Protein AF-A0AA36UUW5-F1 (afdb_monomer)

Solvent-accessible surface area (backbone atoms only — not comparable to full-atom values): 3768 Å² total; per-residue (Å²): 134,90,83,84,90,67,93,45,58,66,58,16,52,50,50,28,50,55,22,52,53,51,36,51,49,47,72,75,56,75,50,91,96,38,58,71,58,44,53,51,50,37,53,51,30,52,51,51,26,50,52,24,53,50,47,34,51,55,49,51,59,52,62,77,74,109

Radius of gyration: 14.23 Å; Cα contacts (8 Å, |Δi|>4): 51; chains: 1; bounding box: 30×12×45 Å

Structure (mmCIF, N/CA/C/O backbone):
data_AF-A0AA36UUW5-F1
#
_entry.id   AF-A0AA36UUW5-F1
#
loop_
_atom_site.group_PDB
_atom_site.id
_atom_site.type_symbol
_atom_site.label_atom_id
_atom_site.label_alt_id
_atom_site.label_comp_id
_atom_site.label_asym_id
_atom_site.label_entity_id
_atom_site.label_seq_id
_atom_site.pdbx_PDB_ins_code
_atom_site.Cartn_x
_atom_site.Cartn_y
_atom_site.Cartn_z
_atom_site.occupancy
_atom_site.B_iso_or_equiv
_atom_site.auth_seq_id
_atom_site.auth_comp_id
_atom_site.auth_asym_id
_atom_site.auth_atom_id
_atom_site.pdbx_PDB_model_num
ATOM 1 N N . MET A 1 1 ? 11.796 2.581 8.599 1.00 62.03 1 MET A N 1
ATOM 2 C CA . MET A 1 1 ? 11.065 2.771 7.329 1.00 62.03 1 MET A CA 1
ATOM 3 C C . MET A 1 1 ? 11.199 1.471 6.561 1.00 62.03 1 MET A C 1
ATOM 5 O O . MET A 1 1 ? 12.315 0.973 6.497 1.00 62.03 1 MET A O 1
ATOM 9 N N . ILE A 1 2 ? 10.096 0.872 6.110 1.00 75.38 2 ILE A N 1
ATOM 10 C CA . ILE A 1 2 ? 10.153 -0.342 5.283 1.00 75.38 2 ILE A CA 1
ATOM 11 C C . ILE A 1 2 ? 10.390 0.123 3.851 1.00 75.38 2 ILE A C 1
ATOM 13 O O . ILE A 1 2 ? 9.663 0.997 3.394 1.00 75.38 2 ILE A O 1
ATOM 17 N N . THR A 1 3 ? 11.391 -0.432 3.180 1.00 83.75 3 THR A N 1
ATOM 18 C CA . THR A 1 3 ? 11.620 -0.216 1.748 1.00 83.75 3 THR A CA 1
ATOM 19 C C . THR A 1 3 ? 11.111 -1.440 1.005 1.00 83.75 3 THR A C 1
ATOM 21 O O . THR A 1 3 ? 11.419 -2.560 1.413 1.00 83.75 3 THR A O 1
ATOM 24 N N . ILE A 1 4 ? 10.315 -1.243 -0.045 1.00 81.88 4 ILE A N 1
ATOM 25 C CA . ILE A 1 4 ? 9.817 -2.339 -0.883 1.00 81.88 4 ILE A CA 1
ATOM 26 C C . ILE A 1 4 ? 10.574 -2.317 -2.205 1.00 81.88 4 ILE A C 1
ATOM 28 O O . ILE A 1 4 ? 10.515 -1.333 -2.937 1.00 81.88 4 ILE A O 1
ATOM 32 N N . GLU A 1 5 ? 11.262 -3.413 -2.506 1.00 84.69 5 GLU A N 1
ATOM 33 C CA . GLU A 1 5 ? 11.894 -3.636 -3.804 1.00 84.69 5 GLU A CA 1
ATOM 34 C C . GLU A 1 5 ? 10.876 -4.291 -4.747 1.00 84.69 5 GLU A C 1
ATOM 36 O O . GLU A 1 5 ? 10.284 -5.318 -4.413 1.00 84.69 5 GLU A O 1
ATOM 41 N N . LEU A 1 6 ? 10.634 -3.672 -5.905 1.00 88.56 6 LEU A N 1
ATOM 42 C CA . LEU A 1 6 ? 9.663 -4.122 -6.905 1.00 88.56 6 LEU A CA 1
ATOM 43 C C . LEU A 1 6 ? 10.362 -4.203 -8.257 1.00 88.56 6 LEU A C 1
ATOM 45 O O . LEU A 1 6 ? 11.002 -3.242 -8.683 1.00 88.56 6 LEU A O 1
ATOM 49 N N . ASN A 1 7 ? 10.247 -5.344 -8.933 1.00 87.06 7 ASN A N 1
ATOM 50 C CA . ASN A 1 7 ? 11.031 -5.622 -10.137 1.00 87.06 7 ASN A CA 1
ATOM 51 C C . ASN A 1 7 ? 10.194 -5.501 -11.410 1.00 87.06 7 ASN A C 1
ATOM 53 O O . ASN A 1 7 ? 10.737 -5.271 -12.491 1.00 87.06 7 ASN A O 1
ATOM 57 N N . THR A 1 8 ? 8.872 -5.623 -11.288 1.00 92.50 8 THR A N 1
ATOM 58 C CA . THR A 1 8 ? 7.943 -5.547 -12.416 1.00 92.50 8 THR A CA 1
ATOM 59 C C . THR A 1 8 ? 6.838 -4.517 -12.192 1.00 92.50 8 THR A C 1
ATOM 61 O O . THR A 1 8 ? 6.454 -4.197 -11.064 1.00 92.50 8 THR A O 1
ATOM 64 N N . LEU A 1 9 ? 6.297 -3.997 -13.298 1.00 92.50 9 LEU A N 1
ATOM 65 C CA . LEU A 1 9 ? 5.154 -3.083 -13.259 1.00 92.50 9 LEU A CA 1
ATOM 66 C C . LEU A 1 9 ? 3.924 -3.756 -12.630 1.00 92.50 9 LEU A C 1
ATOM 68 O O . LEU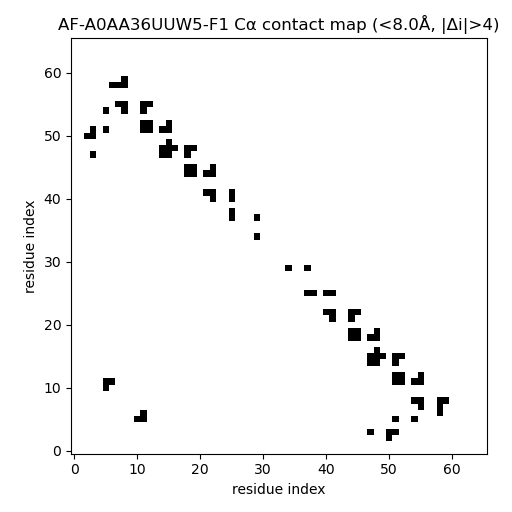 A 1 9 ? 3.166 -3.104 -11.916 1.00 92.50 9 LEU A O 1
ATOM 72 N N . GLU A 1 10 ? 3.746 -5.056 -12.875 1.00 94.06 10 GLU A N 1
ATOM 73 C CA . GLU A 1 10 ? 2.643 -5.850 -12.332 1.00 94.06 10 GLU A CA 1
ATOM 74 C C . GLU A 1 10 ? 2.726 -5.977 -10.807 1.00 94.06 10 GLU A C 1
ATOM 76 O O . GLU A 1 10 ? 1.742 -5.691 -10.124 1.00 94.06 10 GLU A O 1
ATOM 81 N N . GLU A 1 11 ? 3.898 -6.314 -10.256 1.00 94.19 11 GLU A N 1
ATOM 82 C CA . GLU A 1 11 ? 4.118 -6.350 -8.803 1.00 94.19 11 GLU A CA 1
ATOM 83 C C . GLU A 1 11 ? 3.828 -4.990 -8.166 1.00 94.19 11 GLU A C 1
ATOM 85 O O . GLU A 1 11 ? 3.147 -4.896 -7.142 1.00 94.19 11 GLU A O 1
ATOM 90 N N . ALA A 1 12 ? 4.310 -3.919 -8.793 1.00 94.00 12 ALA A N 1
ATOM 91 C CA . ALA A 1 12 ? 4.145 -2.578 -8.266 1.00 94.00 12 ALA A CA 1
ATOM 92 C C . ALA A 1 12 ? 2.676 -2.116 -8.305 1.00 94.00 12 ALA A C 1
ATOM 94 O O . ALA A 1 12 ? 2.169 -1.583 -7.313 1.00 94.00 12 ALA A O 1
ATOM 95 N N . LEU A 1 13 ? 1.947 -2.416 -9.385 1.00 94.81 13 LEU A N 1
ATOM 96 C CA . LEU A 1 13 ? 0.504 -2.185 -9.472 1.00 94.81 13 LEU A CA 1
ATOM 97 C C . LEU A 1 13 ? -0.264 -3.015 -8.432 1.00 94.81 13 LEU A C 1
ATOM 99 O O . LEU A 1 13 ? -1.165 -2.502 -7.763 1.00 94.81 13 LEU A O 1
ATOM 103 N N . HIS A 1 14 ? 0.102 -4.286 -8.264 1.00 95.88 14 HIS A N 1
ATOM 104 C CA . HIS A 1 14 ? -0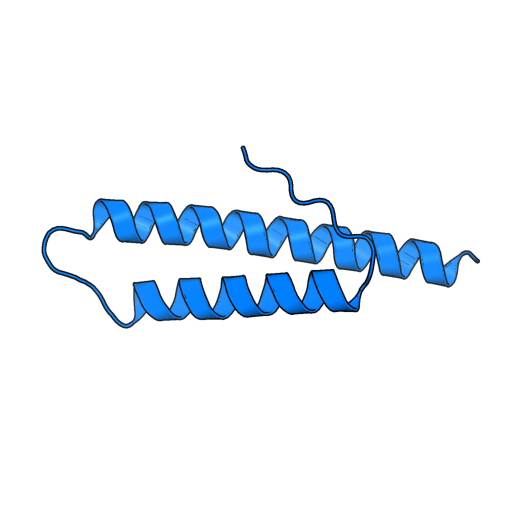.519 -5.174 -7.289 1.00 95.88 14 HIS A CA 1
ATOM 105 C C . HIS A 1 14 ? -0.382 -4.622 -5.864 1.00 95.88 14 HIS A C 1
ATOM 107 O O . HIS A 1 14 ? -1.385 -4.470 -5.162 1.00 95.88 14 HIS A O 1
ATOM 113 N N . ILE A 1 15 ? 0.829 -4.238 -5.452 1.00 96.81 15 ILE A N 1
ATOM 114 C CA . ILE A 1 15 ? 1.076 -3.659 -4.124 1.00 96.81 15 ILE A CA 1
ATOM 115 C C . ILE A 1 15 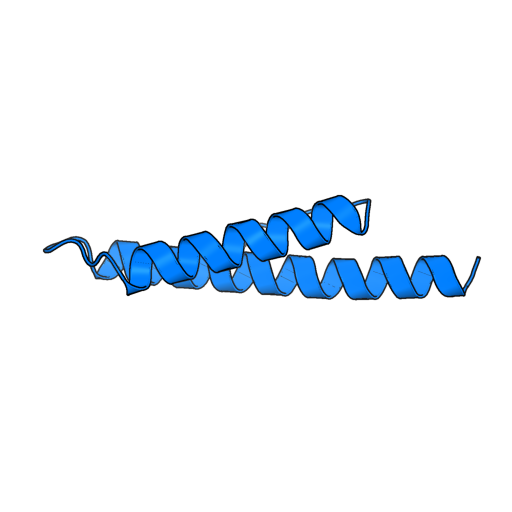? 0.339 -2.331 -3.944 1.00 96.81 15 ILE A C 1
ATOM 117 O O . ILE A 1 15 ? -0.248 -2.093 -2.884 1.00 96.81 15 ILE A O 1
ATOM 121 N N . GLN A 1 16 ? 0.301 -1.482 -4.973 1.00 95.25 16 GLN A N 1
ATOM 122 C CA . GLN A 1 16 ? -0.447 -0.228 -4.920 1.00 95.25 16 GLN A CA 1
ATOM 123 C C . GLN A 1 16 ? -1.947 -0.467 -4.655 1.00 95.25 16 GLN A C 1
ATOM 125 O O . GLN A 1 16 ? -2.554 0.255 -3.853 1.00 95.25 16 GLN A O 1
ATOM 130 N N . ASN A 1 17 ? -2.528 -1.501 -5.273 1.00 96.81 17 ASN A N 1
ATOM 131 C CA . ASN A 1 17 ? -3.924 -1.897 -5.080 1.00 96.81 17 ASN A CA 1
ATOM 132 C C . ASN A 1 17 ? -4.173 -2.495 -3.691 1.00 96.81 17 ASN A C 1
ATOM 134 O O . ASN A 1 17 ? -5.113 -2.086 -3.007 1.00 96.81 17 ASN A O 1
ATOM 138 N N . VAL A 1 18 ? -3.311 -3.408 -3.232 1.00 97.69 18 VAL A N 1
ATOM 139 C CA . VAL A 1 18 ? -3.393 -3.988 -1.879 1.00 97.69 18 VAL A CA 1
ATOM 140 C C . VAL A 1 18 ? -3.339 -2.892 -0.815 1.00 97.69 18 VAL A C 1
ATOM 142 O O . VAL A 1 18 ? -4.126 -2.905 0.136 1.00 97.69 18 VAL A O 1
ATOM 145 N N . ALA A 1 19 ? -2.458 -1.908 -0.986 1.00 97.75 19 ALA A N 1
ATOM 146 C CA . ALA A 1 19 ? -2.350 -0.786 -0.069 1.00 97.75 19 ALA A CA 1
ATOM 147 C C . ALA A 1 19 ? -3.616 0.084 -0.066 1.00 97.75 19 ALA A C 1
ATOM 149 O O . ALA A 1 19 ? -4.114 0.432 1.005 1.00 97.75 19 ALA A O 1
ATOM 150 N N . ALA A 1 20 ? -4.178 0.389 -1.241 1.00 98.19 20 ALA A N 1
ATOM 151 C CA . ALA A 1 20 ? -5.429 1.138 -1.347 1.00 98.19 20 ALA A CA 1
ATOM 152 C C . ALA A 1 20 ? -6.591 0.427 -0.630 1.00 98.19 20 ALA A C 1
ATOM 154 O O . ALA A 1 20 ? -7.294 1.052 0.165 1.00 98.19 20 ALA A O 1
ATOM 155 N N . LEU A 1 21 ? -6.737 -0.886 -0.835 1.00 98.44 21 LEU A N 1
ATOM 156 C CA . LEU A 1 21 ? -7.775 -1.690 -0.185 1.00 98.44 21 LEU A CA 1
ATOM 157 C C . LEU A 1 21 ? -7.637 -1.692 1.340 1.00 98.44 21 LEU A C 1
ATOM 159 O O . LEU A 1 21 ? -8.630 -1.541 2.051 1.00 98.44 21 LEU A O 1
ATOM 163 N N . ASN A 1 22 ? -6.414 -1.824 1.861 1.00 98.25 22 ASN A N 1
ATOM 164 C CA . ASN A 1 22 ? -6.189 -1.809 3.305 1.00 98.25 22 ASN A CA 1
ATOM 165 C C . ASN A 1 22 ? -6.462 -0.434 3.927 1.00 98.25 22 ASN A C 1
ATOM 167 O O . ASN A 1 22 ? -7.061 -0.370 5.000 1.00 98.25 22 ASN A O 1
ATOM 171 N N . ILE A 1 23 ? -6.093 0.661 3.252 1.00 98.44 23 ILE A N 1
ATOM 172 C CA . ILE A 1 23 ? -6.444 2.020 3.696 1.00 98.44 23 ILE A CA 1
ATOM 173 C C . ILE A 1 23 ? -7.965 2.147 3.815 1.00 98.44 23 ILE A C 1
ATOM 175 O O . ILE A 1 23 ? -8.463 2.507 4.883 1.00 98.44 23 ILE A O 1
ATOM 179 N N . SER A 1 24 ? -8.702 1.789 2.758 1.00 98.31 24 SER A N 1
ATOM 180 C CA . SER A 1 24 ? -10.166 1.846 2.766 1.00 98.31 24 SER A CA 1
ATOM 181 C C . SER A 1 24 ? -10.768 0.959 3.855 1.00 98.31 24 SER A C 1
ATOM 183 O O . SER A 1 24 ? -11.679 1.394 4.554 1.00 98.31 24 SER A O 1
ATOM 185 N N . LYS A 1 25 ? -10.222 -0.244 4.072 1.00 97.69 25 LYS A N 1
ATOM 186 C CA . LYS A 1 25 ? -10.681 -1.163 5.121 1.00 97.69 25 LYS A CA 1
ATOM 187 C C . LYS A 1 25 ? -10.606 -0.533 6.511 1.00 97.69 25 LYS A C 1
ATOM 189 O O . LYS A 1 25 ? -11.591 -0.608 7.241 1.00 97.69 25 LYS A O 1
ATOM 194 N N . TYR A 1 26 ? -9.480 0.086 6.872 1.00 97.88 26 TYR A N 1
ATOM 195 C CA . TYR A 1 26 ? -9.331 0.735 8.180 1.00 97.88 26 TYR A CA 1
ATOM 196 C C . TYR A 1 26 ? -10.198 1.988 8.323 1.00 97.88 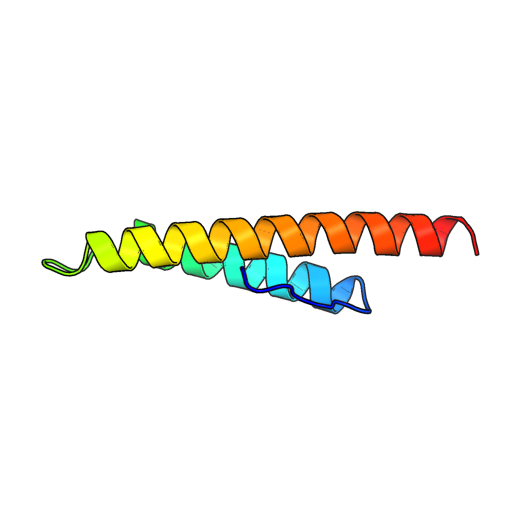26 TYR A C 1
ATOM 198 O O . TYR A 1 26 ? -10.702 2.252 9.408 1.00 97.88 26 TYR A O 1
ATOM 206 N N . GLN A 1 27 ? -10.397 2.741 7.240 1.00 97.00 27 GLN A N 1
ATOM 207 C CA . GLN A 1 27 ? -11.253 3.930 7.254 1.00 97.00 27 GLN A CA 1
ATOM 208 C C . GLN A 1 27 ? -12.741 3.586 7.395 1.00 97.00 27 GLN A C 1
ATOM 210 O O . GLN A 1 27 ? -13.471 4.311 8.060 1.00 97.00 27 GLN A O 1
ATOM 215 N N . GLN A 1 28 ? -13.191 2.494 6.772 1.00 97.88 28 GLN A N 1
ATOM 216 C CA . GLN A 1 28 ? -14.601 2.088 6.757 1.00 97.88 28 GLN A CA 1
ATOM 217 C C . GLN A 1 28 ? -14.999 1.226 7.960 1.00 97.88 28 GLN A C 1
ATOM 219 O O . GLN A 1 28 ? -16.172 1.181 8.309 1.00 97.88 28 GLN A O 1
ATOM 224 N N . ASN A 1 29 ? -14.043 0.535 8.586 1.00 96.81 29 ASN A N 1
ATOM 225 C CA . ASN A 1 29 ? -14.298 -0.401 9.681 1.00 96.81 29 ASN A CA 1
ATOM 226 C C . ASN A 1 29 ? -13.498 0.017 10.916 1.00 96.81 29 ASN A C 1
ATOM 228 O O . ASN A 1 29 ? -12.510 -0.627 11.285 1.00 96.81 29 ASN A O 1
ATOM 232 N N . GLN A 1 30 ? -13.899 1.129 11.530 1.00 95.38 30 GLN A N 1
ATOM 233 C CA . GLN A 1 30 ? -13.291 1.578 12.778 1.00 95.38 30 GLN A CA 1
ATOM 234 C C . GLN A 1 30 ? -13.581 0.572 13.893 1.00 95.38 30 GLN A C 1
ATOM 236 O O . GLN A 1 30 ? -14.706 0.096 14.036 1.00 95.38 30 GLN A O 1
ATOM 241 N N . VAL A 1 31 ? -12.546 0.226 14.655 1.00 96.69 31 VAL A N 1
ATOM 242 C CA . VAL A 1 31 ? -12.651 -0.687 15.795 1.00 96.69 31 VAL A CA 1
ATOM 243 C C . VAL A 1 31 ? -12.420 0.129 17.053 1.00 96.69 31 VAL A C 1
ATOM 245 O O . VAL A 1 31 ? -11.339 0.694 17.230 1.00 96.69 31 VAL A O 1
ATOM 248 N N . GLU A 1 32 ? -13.442 0.181 17.906 1.00 97.38 32 GLU A N 1
ATOM 249 C CA . GLU A 1 32 ? -13.399 0.905 19.174 1.00 97.38 32 GLU A CA 1
ATOM 250 C C . GLU A 1 32 ? -12.192 0.462 20.014 1.00 97.38 32 GLU A C 1
ATOM 252 O O . GLU A 1 32 ? -11.917 -0.733 20.168 1.00 97.38 32 GLU A O 1
ATOM 257 N N . GLY A 1 33 ? -11.434 1.438 20.512 1.00 97.75 33 GLY A N 1
ATOM 258 C CA . GLY A 1 33 ? -10.224 1.212 21.301 1.00 97.75 33 GLY A CA 1
ATOM 259 C C . GLY A 1 33 ? -8.978 0.855 20.481 1.00 97.75 33 GLY A C 1
ATOM 260 O O . GLY A 1 33 ? -7.918 0.613 21.063 1.00 97.75 33 GLY A O 1
ATOM 261 N N . GLN A 1 34 ? -9.060 0.819 19.146 1.00 97.44 34 GLN A N 1
ATOM 262 C CA . GLN A 1 34 ? -7.915 0.573 18.256 1.00 97.44 34 GLN A CA 1
ATOM 263 C C . GLN A 1 34 ? -7.628 1.724 17.285 1.00 97.44 34 GLN A C 1
ATOM 265 O O . GLN A 1 34 ? -6.808 1.574 16.376 1.00 97.44 34 GLN A O 1
ATOM 270 N N . GLU A 1 35 ? -8.230 2.893 17.469 1.00 96.94 35 GLU A N 1
ATOM 271 C CA . GLU A 1 35 ? -8.170 4.020 16.534 1.00 96.94 35 GLU A CA 1
ATOM 272 C C . GLU A 1 35 ? -6.722 4.458 16.272 1.00 96.94 35 GLU A C 1
ATOM 274 O O . GLU A 1 35 ? -6.321 4.698 15.133 1.00 96.94 35 GLU A O 1
ATOM 279 N N . CYS A 1 36 ? -5.892 4.501 17.320 1.00 97.62 36 CYS A N 1
ATOM 280 C CA . CYS A 1 36 ? -4.4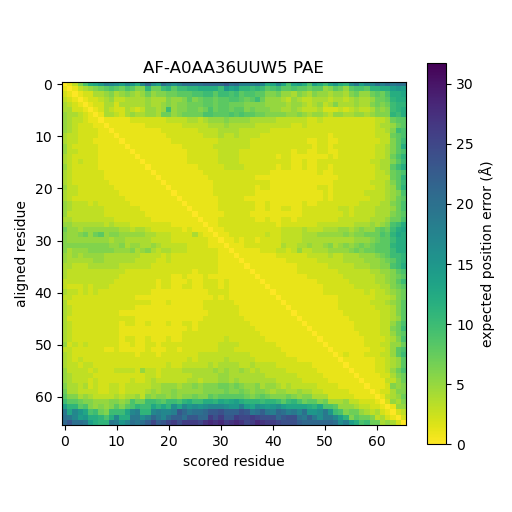77 4.857 17.201 1.00 97.62 36 CYS A CA 1
ATOM 281 C C . CYS A 1 36 ? -3.688 3.841 16.352 1.00 97.62 36 CYS A C 1
ATOM 283 O O . CYS A 1 36 ? -2.873 4.222 15.500 1.00 97.62 36 CYS A O 1
ATOM 285 N N . GLN A 1 37 ? -3.963 2.546 16.535 1.00 97.75 37 GLN A N 1
ATOM 286 C CA . GLN A 1 37 ? -3.330 1.486 15.754 1.00 97.75 37 GLN A CA 1
ATOM 287 C C . GLN A 1 37 ? -3.816 1.517 14.303 1.00 97.75 37 GLN A C 1
ATOM 289 O O . GLN A 1 37 ? -2.999 1.443 13.386 1.00 97.75 37 GLN A O 1
ATOM 294 N N . GLN A 1 38 ? -5.120 1.694 14.075 1.00 97.88 38 GLN A N 1
ATOM 295 C CA . GLN A 1 38 ? -5.693 1.811 12.733 1.00 97.88 38 GLN A CA 1
ATOM 296 C C . GLN A 1 38 ? -5.122 3.023 11.985 1.00 97.88 38 GLN A C 1
ATOM 298 O O . GLN A 1 38 ? -4.711 2.889 10.834 1.00 97.88 38 GLN A O 1
ATOM 303 N N . ASN A 1 39 ? -4.971 4.169 12.653 1.00 97.81 39 ASN A N 1
ATOM 304 C CA . ASN A 1 39 ? -4.323 5.355 12.083 1.00 97.81 39 ASN A CA 1
ATOM 305 C C . ASN A 1 39 ? -2.845 5.116 11.748 1.00 97.81 39 ASN A C 1
ATOM 307 O O . ASN A 1 39 ? -2.335 5.601 10.736 1.00 97.81 39 ASN A O 1
ATOM 311 N N . SER A 1 40 ? -2.135 4.358 12.581 1.00 97.62 40 SER A N 1
ATOM 312 C CA . SER A 1 40 ? -0.744 3.982 12.310 1.00 97.62 40 SER A CA 1
ATOM 313 C C . SER A 1 40 ? -0.639 3.029 11.117 1.00 97.62 40 SER A C 1
ATOM 315 O O . SER A 1 40 ? 0.206 3.238 10.247 1.00 97.62 40 SER A O 1
ATOM 317 N N . ASN A 1 41 ? -1.558 2.070 11.001 1.00 97.31 41 ASN A N 1
ATOM 318 C CA . ASN A 1 41 ? -1.638 1.168 9.854 1.00 97.31 41 ASN A CA 1
ATOM 319 C C . ASN A 1 41 ? -1.987 1.918 8.561 1.00 97.31 41 ASN A C 1
ATOM 321 O O . ASN A 1 41 ? -1.378 1.660 7.527 1.00 97.31 41 ASN A O 1
ATOM 325 N N . ILE A 1 42 ? -2.918 2.877 8.606 1.00 98.12 42 ILE A N 1
ATOM 326 C CA . ILE A 1 42 ? -3.254 3.724 7.451 1.00 98.12 42 ILE A CA 1
ATOM 327 C C . ILE A 1 42 ? -2.009 4.462 6.953 1.00 98.12 42 ILE A C 1
ATOM 329 O O . ILE A 1 42 ? -1.726 4.428 5.757 1.00 98.12 42 ILE A O 1
ATOM 333 N N . ARG A 1 43 ? -1.234 5.080 7.854 1.00 97.69 43 ARG A N 1
ATOM 334 C CA . ARG A 1 43 ? 0.010 5.779 7.487 1.00 97.69 43 ARG A CA 1
ATOM 335 C C . ARG A 1 43 ? 1.041 4.840 6.862 1.00 97.69 43 ARG A C 1
ATOM 337 O O . ARG A 1 43 ? 1.656 5.202 5.863 1.00 97.69 43 ARG A O 1
ATOM 344 N N . LEU A 1 44 ? 1.190 3.630 7.403 1.00 96.69 44 LEU A N 1
ATOM 345 C CA . LEU A 1 44 ? 2.061 2.609 6.819 1.00 96.69 44 LEU A CA 1
ATOM 346 C C . LEU A 1 44 ? 1.625 2.258 5.390 1.00 96.69 44 LEU A C 1
ATOM 348 O O . LEU A 1 44 ? 2.438 2.296 4.471 1.00 96.69 44 LEU A O 1
ATOM 352 N N . TRP A 1 45 ? 0.340 1.973 5.177 1.00 97.50 45 TRP A N 1
ATOM 353 C CA . TRP A 1 45 ? -0.165 1.630 3.848 1.00 97.50 45 TRP A CA 1
ATOM 354 C C . TRP A 1 45 ? -0.096 2.799 2.862 1.00 97.50 45 TRP A C 1
ATOM 356 O O . TRP A 1 45 ? 0.146 2.578 1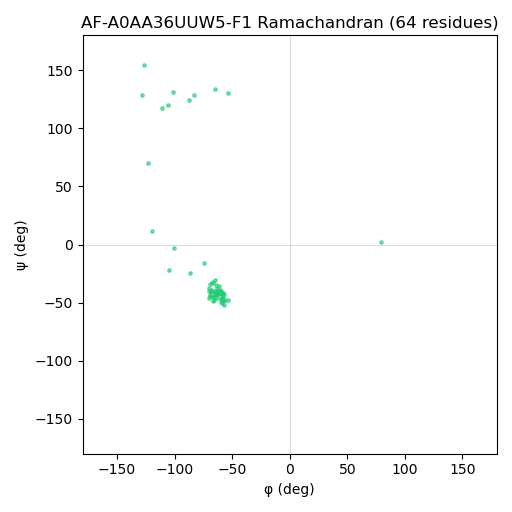.678 1.00 97.50 45 TRP A O 1
ATOM 366 N N . GLN A 1 46 ? -0.254 4.042 3.321 1.00 97.44 46 GLN A N 1
ATOM 367 C CA . GLN A 1 46 ? -0.036 5.226 2.485 1.00 97.44 46 GLN A CA 1
ATOM 368 C C . GLN A 1 46 ? 1.414 5.316 2.003 1.00 97.44 46 GLN A C 1
ATOM 370 O O . GLN A 1 46 ? 1.644 5.609 0.828 1.00 97.44 46 GLN A O 1
ATOM 375 N N . ASP A 1 47 ? 2.381 5.028 2.876 1.00 96.56 47 ASP A N 1
ATOM 376 C CA . ASP A 1 47 ? 3.793 5.023 2.500 1.00 96.56 47 ASP A CA 1
ATOM 377 C C . ASP A 1 47 ? 4.115 3.898 1.506 1.00 96.56 47 ASP A C 1
ATOM 379 O O . ASP A 1 47 ? 4.716 4.153 0.465 1.00 96.56 47 ASP A O 1
ATOM 383 N N . ILE A 1 48 ? 3.611 2.686 1.755 1.00 96.38 48 ILE A N 1
ATOM 384 C CA . ILE A 1 48 ? 3.722 1.541 0.836 1.00 96.38 48 ILE A CA 1
ATOM 385 C C . ILE A 1 48 ? 3.142 1.884 -0.542 1.00 96.38 48 ILE A C 1
ATOM 387 O O . ILE A 1 48 ? 3.789 1.676 -1.568 1.00 96.38 48 ILE A O 1
ATOM 391 N N . ARG A 1 49 ? 1.936 2.466 -0.580 1.00 96.44 49 ARG A N 1
ATOM 392 C CA . ARG A 1 49 ? 1.269 2.867 -1.826 1.00 96.44 49 ARG A CA 1
ATOM 393 C C . ARG A 1 49 ? 2.086 3.897 -2.605 1.00 96.44 49 ARG A C 1
ATOM 395 O O . ARG A 1 49 ? 2.138 3.841 -3.835 1.00 96.44 49 ARG A O 1
ATOM 402 N N . ARG A 1 50 ? 2.709 4.841 -1.893 1.00 95.38 50 ARG A N 1
ATOM 403 C CA . ARG A 1 50 ? 3.586 5.864 -2.471 1.00 95.38 50 ARG A CA 1
ATOM 404 C C . ARG A 1 50 ? 4.850 5.238 -3.056 1.00 95.38 50 ARG A C 1
ATOM 406 O O . ARG A 1 50 ? 5.171 5.546 -4.197 1.00 95.38 50 ARG A O 1
ATOM 413 N N . GLN A 1 51 ? 5.531 4.362 -2.314 1.00 94.88 51 GLN A N 1
ATOM 414 C CA . GLN A 1 51 ? 6.729 3.663 -2.794 1.00 94.88 51 GLN A CA 1
ATOM 415 C C . GLN A 1 51 ? 6.431 2.840 -4.051 1.00 94.88 51 GLN A C 1
ATOM 417 O O . GLN A 1 51 ? 7.120 2.998 -5.054 1.00 94.88 51 GLN A O 1
ATOM 422 N N . ALA A 1 52 ? 5.338 2.073 -4.052 1.00 94.88 52 ALA A N 1
ATOM 423 C CA . ALA A 1 52 ? 4.913 1.316 -5.226 1.00 94.88 52 ALA A CA 1
ATOM 424 C C . ALA A 1 52 ? 4.658 2.217 -6.446 1.00 94.88 52 ALA A C 1
ATOM 426 O O . ALA A 1 52 ? 5.109 1.911 -7.543 1.00 94.88 52 ALA A O 1
ATOM 427 N N . GLY A 1 53 ? 4.003 3.370 -6.259 1.00 94.12 53 GLY A N 1
ATOM 428 C CA . GLY A 1 53 ? 3.790 4.332 -7.345 1.00 94.12 53 GLY A CA 1
ATOM 429 C C . GLY A 1 53 ? 5.084 4.937 -7.905 1.00 94.12 53 GLY A C 1
ATOM 430 O O . GLY A 1 53 ? 5.172 5.185 -9.107 1.00 94.12 53 GLY A O 1
ATOM 431 N N . LEU A 1 54 ? 6.093 5.157 -7.056 1.00 93.38 54 LEU A N 1
ATOM 432 C CA . LEU A 1 54 ? 7.411 5.626 -7.492 1.00 93.38 54 LEU A CA 1
ATOM 433 C C . LEU A 1 54 ? 8.154 4.545 -8.287 1.00 93.38 54 LEU A C 1
ATOM 435 O O . LEU A 1 54 ? 8.676 4.848 -9.359 1.00 93.38 54 LEU A O 1
ATOM 439 N N . GLU A 1 55 ? 8.139 3.296 -7.817 1.00 92.31 55 GLU A N 1
ATOM 440 C CA . GLU A 1 55 ? 8.755 2.173 -8.535 1.00 92.31 55 GLU A CA 1
ATOM 441 C C . GLU A 1 55 ? 8.063 1.895 -9.872 1.00 92.31 55 GLU A C 1
ATOM 443 O O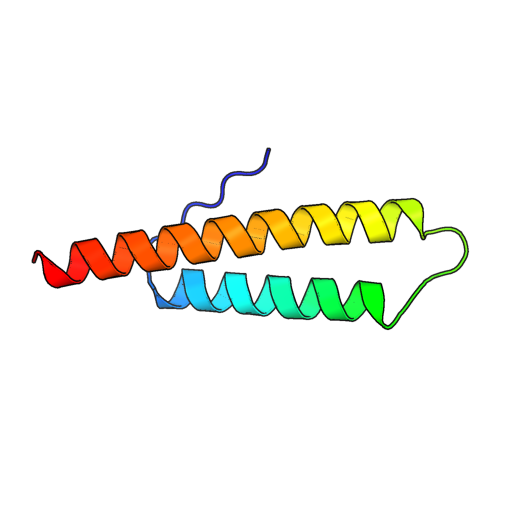 . GLU A 1 55 ? 8.745 1.709 -10.875 1.00 92.31 55 GLU A O 1
ATOM 448 N N . MET A 1 56 ? 6.727 1.965 -9.947 1.00 91.50 56 MET A N 1
ATOM 449 C CA . MET A 1 56 ? 6.000 1.863 -11.223 1.00 91.50 56 MET A CA 1
ATOM 450 C C . MET A 1 56 ? 6.515 2.875 -12.247 1.00 91.50 56 MET A C 1
ATOM 452 O O . MET A 1 56 ? 6.784 2.520 -13.394 1.00 91.50 56 MET A O 1
ATOM 456 N N . LYS A 1 57 ? 6.671 4.137 -11.826 1.00 91.12 57 LYS A N 1
ATOM 457 C CA . LYS A 1 57 ? 7.179 5.204 -12.689 1.00 91.12 57 LYS A CA 1
ATOM 458 C C . LYS A 1 57 ? 8.615 4.915 -13.132 1.00 91.12 57 LYS A C 1
ATOM 460 O O . LYS A 1 57 ? 8.907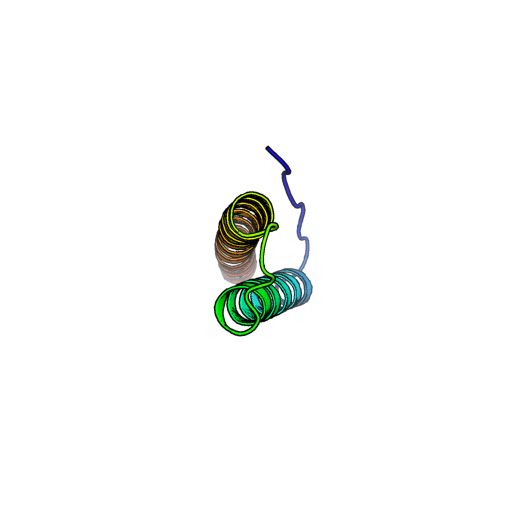 5.001 -14.320 1.00 91.12 57 LYS A O 1
ATOM 465 N N . ALA A 1 58 ? 9.481 4.506 -12.204 1.00 91.12 58 ALA A N 1
ATOM 466 C CA . ALA A 1 58 ? 10.868 4.162 -12.506 1.00 91.12 58 ALA A CA 1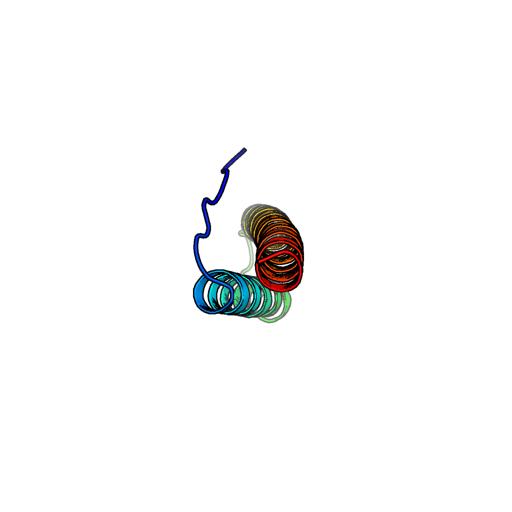
ATOM 467 C C . ALA A 1 58 ? 10.988 2.963 -13.465 1.00 91.12 58 ALA A C 1
ATOM 469 O O . ALA A 1 58 ? 11.814 2.980 -14.375 1.00 91.12 58 ALA A O 1
ATOM 470 N N . ILE A 1 59 ? 10.163 1.925 -13.294 1.00 89.94 59 ILE A N 1
ATOM 471 C CA . ILE A 1 59 ? 10.122 0.752 -14.181 1.00 89.94 59 ILE A CA 1
ATOM 472 C C . ILE A 1 59 ? 9.641 1.152 -15.578 1.00 89.94 59 ILE A C 1
ATOM 474 O O . ILE A 1 59 ? 10.268 0.758 -16.560 1.00 89.94 59 ILE A O 1
ATOM 478 N N . SER A 1 60 ? 8.583 1.961 -15.673 1.00 88.62 60 SER A N 1
ATOM 479 C CA . SER A 1 60 ? 8.064 2.447 -16.958 1.00 88.62 60 SER A CA 1
ATOM 480 C C . SER A 1 60 ? 9.121 3.249 -17.723 1.00 88.62 60 SER A C 1
ATOM 482 O O . SER A 1 60 ? 9.379 2.975 -18.891 1.00 88.62 60 SER A O 1
ATOM 484 N N . GLU A 1 61 ? 9.809 4.173 -17.045 1.00 90.25 61 GLU A N 1
ATOM 485 C CA . GLU A 1 61 ? 10.880 4.982 -17.645 1.00 90.25 61 GLU A CA 1
ATOM 486 C C . GLU A 1 61 ? 12.094 4.145 -18.085 1.00 90.25 61 GLU A C 1
ATOM 488 O O . GLU A 1 61 ? 12.781 4.512 -19.038 1.00 90.25 61 GLU A O 1
ATOM 493 N N . ARG A 1 62 ? 12.383 3.022 -17.408 1.00 86.19 62 ARG A N 1
ATOM 494 C CA . ARG A 1 62 ? 13.423 2.069 -17.836 1.00 86.19 62 ARG A CA 1
ATOM 495 C C . ARG A 1 62 ? 13.012 1.313 -19.100 1.00 86.19 62 ARG A C 1
ATOM 497 O O . ARG A 1 62 ? 13.852 1.124 -19.972 1.00 86.19 62 ARG A O 1
ATOM 504 N N . GLY A 1 63 ? 11.744 0.910 -19.199 1.00 79.06 63 GLY A N 1
ATOM 505 C CA . GLY A 1 63 ? 11.204 0.210 -20.368 1.00 79.06 63 GLY A CA 1
ATOM 506 C C . GLY A 1 63 ? 11.143 1.073 -21.631 1.00 79.06 63 GLY A C 1
ATOM 507 O O . GLY A 1 63 ? 11.365 0.561 -22.717 1.00 79.06 63 GLY A O 1
ATOM 508 N N . GLU A 1 64 ? 10.908 2.382 -21.502 1.00 65.62 64 GLU A N 1
ATOM 509 C CA . GLU A 1 64 ? 10.889 3.325 -22.637 1.00 65.62 64 GLU A CA 1
ATOM 510 C C . GLU A 1 64 ? 12.285 3.674 -23.188 1.00 65.62 64 GLU A C 1
ATOM 512 O O . GLU A 1 64 ? 12.399 4.231 -24.278 1.00 65.62 64 GLU A O 1
ATOM 517 N N . ARG A 1 65 ? 13.354 3.387 -22.432 1.00 59.66 65 ARG A N 1
ATOM 518 C CA . ARG A 1 65 ? 14.751 3.668 -22.816 1.00 59.66 65 ARG A CA 1
ATOM 519 C C . ARG A 1 65 ? 15.503 2.446 -23.357 1.00 59.66 65 ARG A C 1
ATOM 521 O O . ARG A 1 65 ? 16.676 2.594 -23.702 1.00 59.66 65 ARG A O 1
ATOM 528 N N . ALA A 1 66 ? 14.870 1.274 -23.362 1.00 53.31 66 ALA A N 1
ATOM 529 C CA . ALA A 1 66 ? 15.418 0.010 -23.855 1.00 53.31 66 ALA A CA 1
ATOM 530 C C . ALA A 1 66 ? 15.004 -0.235 -25.312 1.00 53.31 66 ALA A C 1
ATOM 532 O O . ALA A 1 66 ? 15.843 -0.785 -26.059 1.00 53.31 66 ALA A O 1
#

pLDDT: mean 92.12, std 9.53, range [53.31, 98.44]

Nearest PDB structures (foldseek):
  4ijj-assembly1_A  TM=8.783E-01  e=7.889E+00  Pseudomonas aeruginosa UCBPP-PA14
  2chp-assembly1_A  TM=4.109E-01  e=4.850E+00  Bacillus subtilis subsp. subtilis str. 168

Mean predicted aligned error: 3.88 Å

Foldseek 3Di:
DDQDDDDDLVRLVVLLVVLVVLLVVLVVDPDPPCVVVSVVSNVVSVVSNVNSVVVNVVNVVVVVVD

Organism: Vibrio alginolyticus (NCBI:txid663)

Secondary structure (DSSP, 8-state):
-------SHHHHHHHHHHHHHHHHHHHHS--TT-HHHHHHHHHHHHHHHHHHHHHHHHHHHHHTT-

Sequence (66 aa):
MITIELNTLEEALHIQNVAALNISKYQQNQVEGQECQQNSNIRLWQDIRRQAGLEMKAISERGERA